Protein AF-A0A8S2ZB70-F1 (afdb_monomer)

Nea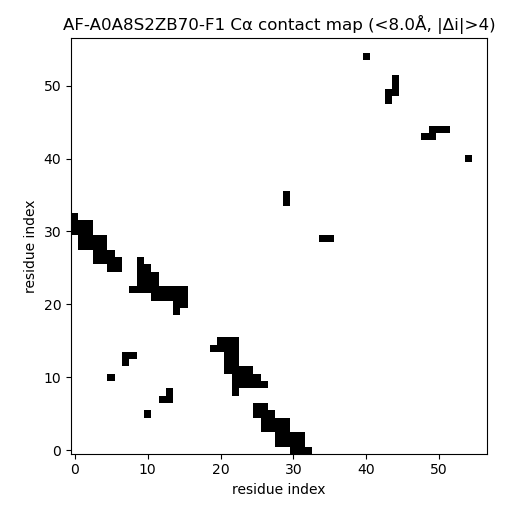rest PDB structures (foldseek):
  3gud-assembly2_B  TM=3.300E-01  e=6.437E+00  Gaunavirus GA1

InterPro domains:
  IPR016119 Bromoperoxidase/chloroperoxidase C-terminal [G3DSA:1.10.606.10] (1-57)
  IPR036938 Phosphatidic acid phosphatase type 2/haloperoxidase superfamily [SSF48317] (21-57)

Organism: NCBI:txid392030

Sequence (57 aa):
MKFQLQSDEYNGITKDSVTNKIRPVRTRYYQSFTQAEDENFLSRIYLGVHWRLDQEA

Structure (mmCIF, N/CA/C/O backbone):
data_AF-A0A8S2ZB70-F1
#
_entry.id   AF-A0A8S2ZB70-F1
#
loop_
_atom_site.group_PDB
_atom_site.id
_atom_site.type_symbol
_atom_site.label_atom_id
_atom_site.label_alt_id
_atom_site.label_comp_id
_atom_site.label_asym_id
_atom_site.label_entity_id
_atom_site.label_seq_id
_atom_site.pdbx_PDB_ins_code
_atom_site.Cartn_x
_atom_site.Cartn_y
_atom_site.Cartn_z
_atom_site.occupancy
_atom_site.B_iso_or_equiv
_atom_site.auth_seq_id
_atom_site.auth_comp_id
_atom_site.auth_asym_id
_atom_site.auth_atom_id
_atom_site.pdbx_PDB_model_num
ATOM 1 N N . MET A 1 1 ? -11.596 12.836 10.089 1.00 80.12 1 MET A N 1
ATOM 2 C CA . MET A 1 1 ? -10.583 13.735 9.493 1.00 80.12 1 MET A CA 1
ATOM 3 C C . MET A 1 1 ? -10.225 13.169 8.135 1.00 80.12 1 MET A C 1
ATOM 5 O O . MET A 1 1 ? -9.880 11.997 8.087 1.00 80.12 1 MET A O 1
ATOM 9 N N . LYS A 1 2 ? -10.342 13.949 7.055 1.00 95.44 2 LYS A N 1
ATOM 10 C CA . LYS A 1 2 ? -10.002 13.479 5.705 1.00 95.44 2 LYS A CA 1
ATOM 11 C C . LYS A 1 2 ? -8.559 13.838 5.386 1.00 95.44 2 LYS A C 1
ATOM 13 O O . LYS A 1 2 ? -8.153 14.963 5.667 1.00 95.44 2 LYS A O 1
ATOM 18 N N . PHE A 1 3 ? -7.808 12.912 4.810 1.00 97.94 3 PHE A N 1
ATOM 19 C CA . PHE A 1 3 ? -6.427 13.157 4.407 1.00 97.94 3 PHE A CA 1
ATOM 20 C C . PHE A 1 3 ? -6.054 12.313 3.193 1.00 97.94 3 PHE A C 1
ATOM 22 O O . PHE A 1 3 ? -6.771 11.385 2.817 1.00 97.94 3 PHE A O 1
ATOM 29 N N . GLN A 1 4 ? -4.928 12.657 2.579 1.00 98.00 4 GLN A N 1
ATOM 30 C CA . GLN A 1 4 ? -4.341 11.891 1.491 1.00 98.00 4 GLN A CA 1
ATOM 31 C C . GLN A 1 4 ? -2.951 11.398 1.886 1.00 98.00 4 GLN A C 1
ATOM 33 O O . GLN A 1 4 ? -2.247 12.068 2.641 1.00 98.00 4 GLN A O 1
ATOM 38 N N . LEU A 1 5 ? -2.562 10.242 1.363 1.00 97.19 5 LEU A N 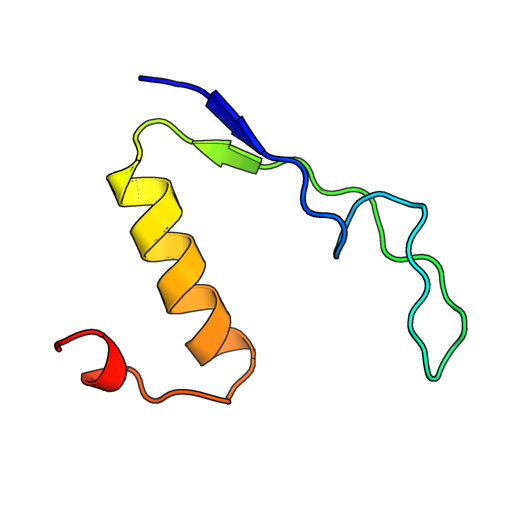1
ATOM 39 C CA . LEU A 1 5 ? -1.252 9.646 1.588 1.00 97.19 5 LEU A CA 1
ATOM 40 C C . LEU A 1 5 ? -0.670 9.181 0.254 1.00 97.19 5 LEU A C 1
ATOM 42 O O . LEU A 1 5 ? -1.338 8.497 -0.526 1.00 97.19 5 LEU A O 1
ATOM 46 N N . GLN A 1 6 ? 0.591 9.535 0.020 1.00 97.88 6 GLN A N 1
ATOM 47 C CA . GLN A 1 6 ? 1.388 9.048 -1.096 1.00 97.88 6 GLN A CA 1
ATOM 48 C C . GLN A 1 6 ? 2.493 8.156 -0.532 1.00 97.88 6 GLN A C 1
ATOM 50 O O . GLN A 1 6 ? 3.345 8.630 0.211 1.00 97.88 6 GLN A O 1
ATOM 55 N N . SER A 1 7 ? 2.456 6.863 -0.8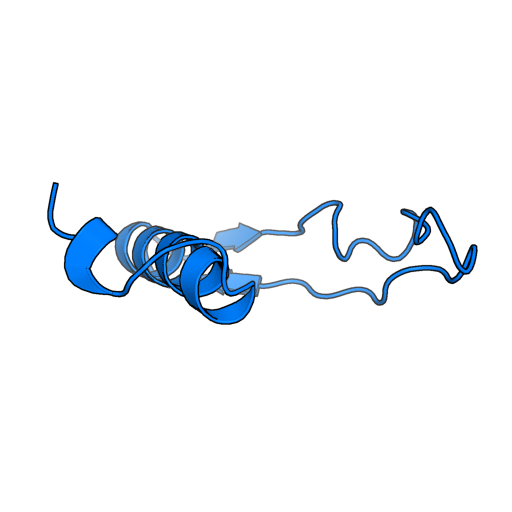54 1.00 97.75 7 SER A N 1
ATOM 56 C CA . SER A 1 7 ? 3.507 5.923 -0.452 1.00 97.75 7 SER A CA 1
ATOM 57 C C . SER A 1 7 ? 4.675 5.986 -1.430 1.00 97.75 7 SER A C 1
ATOM 59 O O . SER A 1 7 ? 4.454 6.096 -2.641 1.00 97.75 7 SER A O 1
ATOM 61 N N . ASP A 1 8 ? 5.896 5.828 -0.921 1.00 97.75 8 ASP A N 1
ATOM 62 C CA . ASP A 1 8 ? 7.092 5.686 -1.752 1.00 97.75 8 ASP A CA 1
ATOM 63 C C . ASP A 1 8 ? 7.114 4.390 -2.564 1.00 97.75 8 ASP A C 1
ATOM 65 O O . ASP A 1 8 ? 7.753 4.328 -3.612 1.00 97.75 8 ASP A O 1
ATOM 69 N N . GLU A 1 9 ? 6.341 3.380 -2.161 1.00 97.00 9 GLU A N 1
ATOM 70 C CA . GLU A 1 9 ? 6.122 2.176 -2.966 1.00 97.00 9 GLU A CA 1
ATOM 71 C C . GLU A 1 9 ? 5.388 2.489 -4.284 1.00 97.00 9 GLU A C 1
ATOM 73 O O . GLU A 1 9 ? 5.487 1.724 -5.237 1.00 97.00 9 GLU A O 1
ATOM 78 N N . TYR A 1 10 ? 4.680 3.619 -4.373 1.00 97.62 10 TYR A N 1
ATOM 79 C CA . TYR A 1 10 ? 3.861 3.998 -5.529 1.00 97.62 10 TYR A CA 1
ATOM 80 C C . TYR A 1 10 ? 3.972 5.490 -5.859 1.00 97.62 10 TYR A C 1
ATOM 82 O O . TYR A 1 10 ? 2.958 6.140 -6.106 1.00 97.62 10 TYR A O 1
ATOM 90 N N . ASN A 1 11 ? 5.178 6.061 -5.829 1.00 97.69 11 ASN A N 1
ATOM 91 C CA . ASN A 1 11 ? 5.412 7.502 -6.010 1.00 97.69 11 ASN A CA 1
ATOM 92 C C . ASN A 1 11 ? 5.859 7.914 -7.429 1.00 97.69 11 ASN A C 1
ATOM 94 O O . ASN A 1 11 ? 6.111 9.092 -7.659 1.00 97.69 11 ASN A O 1
ATOM 98 N N . GLY A 1 12 ? 5.975 6.985 -8.388 1.00 98.00 12 GLY A N 1
ATOM 99 C CA . GLY A 1 12 ? 6.475 7.304 -9.735 1.00 98.00 12 GLY A CA 1
ATOM 100 C C . GLY A 1 12 ? 7.987 7.540 -9.820 1.00 98.00 12 GLY A C 1
ATOM 101 O O . GLY A 1 12 ? 8.476 7.946 -10.871 1.00 98.00 12 GLY A O 1
ATOM 102 N N . ILE A 1 13 ? 8.726 7.296 -8.735 1.00 97.94 13 ILE A N 1
ATOM 103 C CA . ILE A 1 13 ? 10.175 7.517 -8.630 1.00 97.94 13 ILE A CA 1
ATOM 104 C C . ILE A 1 13 ? 10.871 6.201 -8.280 1.00 97.94 13 ILE A C 1
ATOM 106 O O . ILE A 1 13 ? 11.816 5.792 -8.959 1.00 97.94 13 ILE A O 1
ATOM 110 N N . THR A 1 14 ? 10.384 5.518 -7.243 1.00 98.19 14 THR A N 1
ATOM 111 C CA . THR A 1 14 ? 10.928 4.245 -6.774 1.00 98.19 14 THR A CA 1
ATOM 112 C C . THR A 1 14 ? 10.836 3.192 -7.871 1.00 98.19 14 THR A C 1
ATOM 114 O O . THR A 1 14 ? 9.800 3.014 -8.523 1.00 98.19 14 THR A O 1
ATOM 117 N N . LYS A 1 15 ? 11.943 2.479 -8.071 1.00 98.19 15 LYS A N 1
ATOM 118 C CA . LYS A 1 15 ? 12.046 1.395 -9.043 1.00 98.19 15 LYS A CA 1
ATOM 119 C C . LYS A 1 15 ? 11.918 0.058 -8.342 1.00 98.19 15 LYS A C 1
ATOM 121 O O . LYS A 1 15 ? 12.408 -0.127 -7.232 1.00 98.19 15 LYS A O 1
ATOM 126 N N . ASP A 1 16 ? 11.285 -0.879 -9.027 1.00 96.25 16 ASP A N 1
ATOM 127 C CA . ASP A 1 16 ? 11.379 -2.280 -8.670 1.00 96.25 16 ASP A CA 1
ATOM 128 C C . ASP A 1 16 ? 12.839 -2.746 -8.754 1.00 96.25 16 ASP A C 1
ATOM 130 O O . ASP A 1 16 ? 13.519 -2.498 -9.751 1.00 96.25 16 ASP A O 1
ATOM 134 N N . SER A 1 17 ? 13.322 -3.411 -7.708 1.00 95.06 17 SER A N 1
ATOM 135 C CA . SER A 1 17 ? 14.736 -3.776 -7.576 1.00 95.06 17 SER A CA 1
ATOM 136 C C . SER A 1 17 ? 15.174 -4.878 -8.542 1.00 95.06 17 SER A C 1
ATOM 138 O O . SER A 1 17 ? 16.360 -4.981 -8.843 1.00 95.06 17 SER A O 1
ATOM 140 N N . VAL A 1 18 ? 14.238 -5.687 -9.045 1.00 96.94 18 VAL A N 1
ATOM 141 C CA . VAL A 1 18 ? 14.532 -6.816 -9.939 1.00 96.94 18 VAL A CA 1
ATOM 142 C C . VAL A 1 18 ? 14.409 -6.394 -11.400 1.00 96.94 18 VAL A C 1
ATOM 144 O O . VAL A 1 18 ? 15.289 -6.650 -12.217 1.00 96.94 18 VAL A O 1
ATOM 147 N N . THR A 1 19 ? 13.310 -5.728 -11.745 1.00 97.44 19 THR A N 1
ATOM 148 C CA . THR A 1 19 ? 12.966 -5.376 -13.127 1.00 97.44 19 THR A CA 1
ATOM 149 C C . THR A 1 19 ? 13.412 -3.971 -13.528 1.00 97.44 19 THR A C 1
ATOM 151 O O . THR A 1 19 ? 13.314 -3.626 -14.705 1.00 97.44 19 THR A O 1
ATOM 154 N N . ASN A 1 20 ? 13.867 -3.142 -12.579 1.00 96.69 20 ASN A N 1
ATOM 155 C CA . ASN A 1 20 ? 14.170 -1.715 -12.759 1.00 96.69 20 ASN A CA 1
ATOM 156 C C . ASN A 1 20 ? 12.993 -0.863 -13.276 1.00 96.69 20 ASN A C 1
ATOM 158 O O . ASN A 1 20 ? 13.180 0.304 -13.638 1.00 96.69 20 ASN A O 1
ATOM 162 N N . LYS A 1 21 ? 11.769 -1.407 -13.302 1.00 98.19 21 LYS A N 1
ATOM 163 C CA . LYS A 1 21 ? 1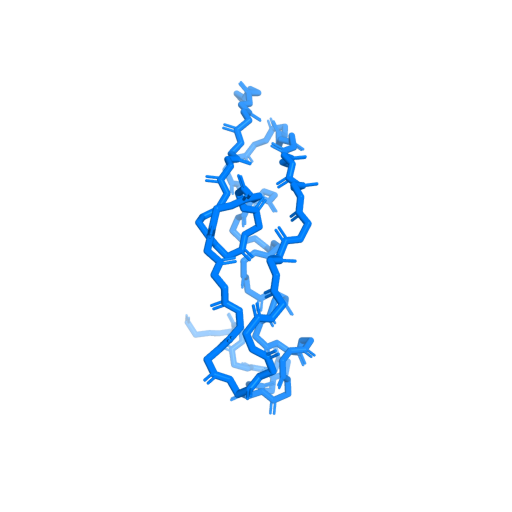0.574 -0.675 -13.726 1.00 98.19 21 LYS A CA 1
ATOM 164 C C . LYS A 1 21 ? 10.169 0.337 -12.659 1.00 98.19 21 LYS A C 1
ATOM 166 O O . LYS A 1 21 ? 10.134 0.017 -11.474 1.00 98.19 21 LYS A O 1
ATOM 171 N N . ILE A 1 22 ? 9.833 1.551 -13.089 1.00 98.06 22 ILE A N 1
ATOM 172 C CA . ILE A 1 22 ? 9.295 2.592 -12.207 1.00 98.06 22 ILE A CA 1
ATOM 173 C C . ILE A 1 22 ? 7.908 2.160 -11.728 1.00 98.06 22 ILE A C 1
ATOM 175 O O . ILE A 1 22 ? 7.062 1.766 -12.536 1.00 98.06 22 ILE A O 1
ATOM 179 N N . ARG A 1 23 ? 7.668 2.235 -10.417 1.00 97.94 23 ARG A N 1
ATOM 180 C CA . ARG A 1 23 ? 6.367 1.900 -9.835 1.00 97.94 23 ARG A CA 1
ATOM 181 C C . ARG A 1 23 ? 5.364 3.028 -10.098 1.00 97.94 23 ARG A C 1
ATOM 183 O O . ARG A 1 23 ? 5.723 4.198 -9.970 1.00 97.94 23 ARG A O 1
ATOM 190 N N . PRO A 1 24 ? 4.114 2.714 -10.479 1.00 97.88 24 PRO A N 1
ATOM 191 C CA . PRO A 1 24 ? 3.144 3.727 -10.884 1.00 97.88 24 PRO A CA 1
ATOM 192 C C . PRO A 1 24 ? 2.741 4.630 -9.715 1.00 97.88 24 PRO A C 1
ATOM 194 O O . PRO A 1 24 ? 2.719 4.186 -8.568 1.00 97.88 24 PRO A O 1
ATOM 197 N N . VAL A 1 25 ? 2.352 5.871 -10.021 1.00 98.25 25 VAL A N 1
ATOM 198 C CA . VAL A 1 25 ? 1.839 6.820 -9.022 1.00 98.25 25 VAL A CA 1
ATOM 199 C C . VAL A 1 25 ? 0.463 6.375 -8.523 1.00 98.25 25 VAL A C 1
ATOM 201 O O . VAL A 1 25 ? -0.451 6.175 -9.325 1.00 98.25 25 VAL A O 1
ATOM 204 N N . ARG A 1 26 ? 0.298 6.235 -7.203 1.00 97.31 26 ARG A N 1
ATOM 205 C CA . ARG A 1 26 ? -0.997 5.970 -6.553 1.00 97.31 26 ARG A CA 1
ATOM 206 C C . ARG A 1 26 ? -1.147 6.769 -5.260 1.00 97.31 26 ARG A C 1
ATOM 208 O O . ARG A 1 26 ? -0.600 6.385 -4.228 1.00 97.31 26 ARG A O 1
ATOM 215 N N . THR A 1 27 ? -1.946 7.832 -5.304 1.00 97.88 27 THR A N 1
ATOM 216 C CA . THR A 1 27 ? -2.347 8.595 -4.113 1.00 97.88 27 THR A CA 1
ATOM 217 C C . THR A 1 27 ? -3.623 8.002 -3.520 1.00 97.88 27 THR A C 1
ATOM 219 O O . THR A 1 27 ? -4.593 7.758 -4.240 1.00 97.88 27 THR A O 1
ATOM 222 N N . ARG A 1 28 ? -3.636 7.763 -2.205 1.00 97.69 28 ARG A N 1
ATOM 223 C CA . ARG A 1 28 ? -4.817 7.273 -1.479 1.00 97.69 28 ARG A CA 1
ATOM 224 C C . ARG A 1 28 ? -5.477 8.401 -0.712 1.00 97.69 28 AR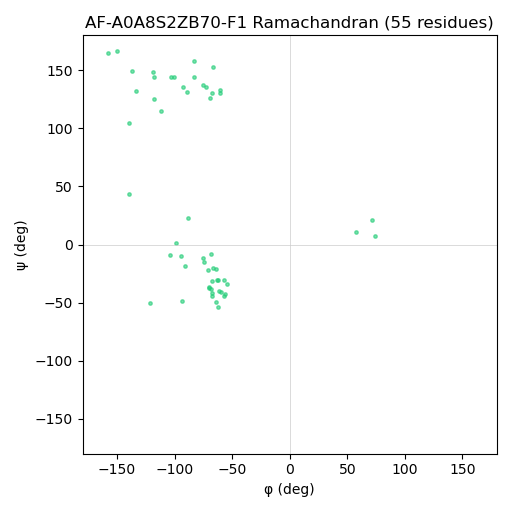G A C 1
ATOM 226 O O . ARG A 1 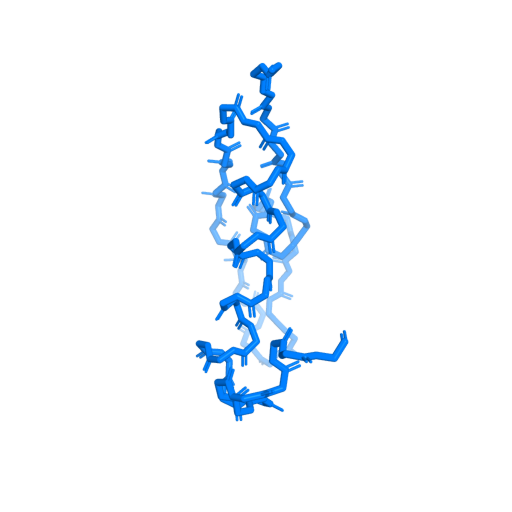28 ? -4.792 9.261 -0.169 1.00 97.69 28 ARG A O 1
ATOM 233 N N . TYR A 1 29 ? -6.802 8.357 -0.646 1.00 98.12 29 TYR A N 1
ATOM 234 C CA . TYR A 1 29 ? -7.626 9.300 0.099 1.00 98.12 29 TYR A CA 1
ATOM 235 C C . TYR A 1 29 ? -8.390 8.539 1.174 1.00 98.12 29 TYR A C 1
ATOM 237 O O . TYR A 1 29 ? -9.113 7.593 0.864 1.00 98.12 29 TYR A O 1
ATOM 245 N N . TYR A 1 30 ? -8.253 8.978 2.419 1.00 98.19 30 TYR A N 1
ATOM 246 C CA . TYR A 1 30 ? -8.864 8.349 3.581 1.00 98.19 30 TYR A CA 1
ATOM 247 C C . TYR A 1 30 ? -9.834 9.306 4.267 1.00 98.19 30 TYR A C 1
ATOM 249 O O . TYR A 1 30 ? -9.608 10.517 4.335 1.00 98.19 30 TYR A O 1
ATOM 257 N N . GLN A 1 31 ? -10.930 8.757 4.785 1.00 98.06 31 GLN A N 1
ATOM 258 C CA . GLN A 1 31 ? -11.958 9.497 5.525 1.00 98.06 31 GLN A CA 1
ATOM 259 C C . GLN A 1 31 ? -11.687 9.528 7.041 1.00 98.06 31 GLN A C 1
ATOM 261 O O . GLN A 1 31 ? -12.240 10.372 7.759 1.00 98.06 31 GLN A O 1
ATOM 266 N N . SER A 1 32 ? -10.847 8.614 7.528 1.00 97.31 32 SER A N 1
ATOM 267 C CA . SER A 1 32 ? -10.478 8.443 8.934 1.00 97.31 32 SER A CA 1
ATOM 268 C C . SER A 1 32 ? -9.140 7.712 9.059 1.00 97.31 32 SER A C 1
ATOM 270 O O . SER A 1 32 ? -8.667 7.098 8.103 1.00 97.31 32 SER A O 1
ATOM 272 N N . PHE A 1 33 ? -8.540 7.760 10.250 1.00 96.81 33 PHE A N 1
ATOM 273 C CA . PHE A 1 33 ? -7.350 6.961 10.547 1.00 96.81 33 PHE A CA 1
ATOM 274 C C . PHE A 1 33 ? -7.654 5.462 10.600 1.00 96.81 33 PHE A C 1
ATOM 276 O O . PHE A 1 33 ? -6.888 4.696 10.036 1.00 96.81 33 PHE A O 1
ATOM 283 N N . THR A 1 34 ? -8.806 5.060 11.147 1.00 96.31 34 THR A N 1
ATOM 284 C CA . THR A 1 34 ? -9.250 3.655 11.165 1.00 96.31 34 THR A CA 1
ATOM 285 C C . THR A 1 34 ? -9.312 3.052 9.760 1.00 96.31 34 THR A C 1
ATOM 287 O O . THR A 1 34 ? -8.799 1.967 9.542 1.00 96.31 34 THR A O 1
ATOM 290 N N . GLN A 1 35 ? -9.832 3.784 8.763 1.00 97.19 35 GLN A N 1
ATOM 291 C CA . GLN A 1 35 ? -9.847 3.289 7.379 1.00 97.19 35 GLN A CA 1
ATOM 292 C C . GLN A 1 35 ? -8.427 3.050 6.835 1.00 97.19 35 GLN A C 1
ATOM 294 O O . GLN A 1 35 ? -8.197 2.091 6.101 1.00 97.19 35 GLN A O 1
ATOM 299 N N . ALA A 1 36 ? -7.485 3.941 7.156 1.00 97.06 36 ALA A N 1
ATOM 300 C CA . ALA A 1 36 ? -6.100 3.810 6.715 1.00 97.06 36 ALA A CA 1
ATOM 301 C C . ALA A 1 36 ? -5.377 2.653 7.421 1.00 97.06 36 ALA A C 1
ATOM 303 O O . ALA A 1 36 ? -4.585 1.956 6.792 1.00 97.06 36 ALA A O 1
ATOM 304 N N . GLU A 1 37 ? -5.667 2.440 8.703 1.00 95.88 37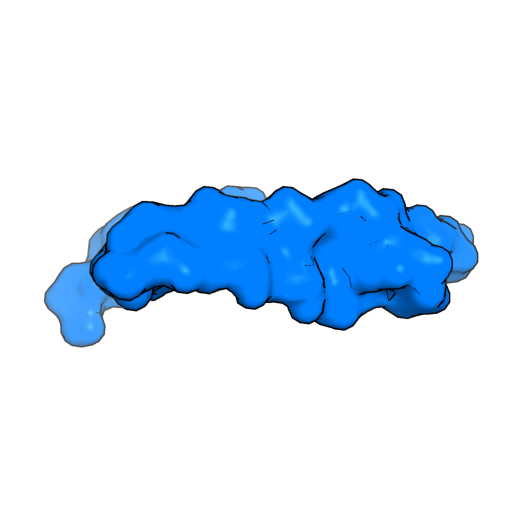 GLU A N 1
ATOM 305 C CA . GLU A 1 37 ? -5.164 1.322 9.501 1.00 95.88 37 GLU A CA 1
ATOM 306 C C . GLU A 1 37 ? -5.674 -0.025 8.972 1.00 95.88 37 GLU A C 1
ATOM 308 O O . GLU A 1 37 ? -4.860 -0.905 8.684 1.00 95.88 37 GLU A O 1
ATOM 313 N N . ASP A 1 38 ? -6.983 -0.148 8.732 1.00 95.62 38 ASP A N 1
ATOM 314 C CA . ASP A 1 38 ? -7.604 -1.350 8.161 1.00 95.62 38 ASP A CA 1
ATOM 315 C C . ASP A 1 38 ? -6.989 -1.706 6.800 1.00 95.62 38 ASP A C 1
ATOM 317 O O . ASP A 1 38 ? -6.660 -2.862 6.522 1.00 95.62 38 ASP A O 1
ATOM 321 N N . GLU A 1 39 ? -6.792 -0.711 5.930 1.00 96.38 39 GLU A N 1
ATOM 322 C CA . GLU A 1 39 ? -6.170 -0.932 4.626 1.00 96.38 39 GLU A CA 1
ATOM 323 C C . GLU A 1 39 ? -4.692 -1.331 4.744 1.00 96.38 39 GLU A C 1
ATOM 325 O O . GLU A 1 39 ? -4.234 -2.235 4.036 1.00 96.38 39 GLU A O 1
ATOM 330 N N . ASN A 1 40 ? -3.944 -0.684 5.643 1.00 95.81 40 ASN A N 1
ATOM 331 C CA . ASN A 1 40 ? -2.553 -1.031 5.914 1.00 95.81 40 ASN A CA 1
ATOM 332 C C . ASN A 1 40 ? -2.431 -2.480 6.404 1.00 95.81 40 ASN A C 1
ATOM 334 O O . ASN A 1 40 ? -1.551 -3.206 5.937 1.00 95.81 40 ASN A O 1
ATOM 338 N N . PHE A 1 41 ? -3.342 -2.931 7.266 1.00 95.00 41 PHE A N 1
ATOM 339 C CA . PHE A 1 41 ? -3.406 -4.326 7.682 1.00 95.00 41 PHE A CA 1
ATOM 340 C C . PHE A 1 41 ? -3.692 -5.263 6.495 1.00 95.00 41 PHE A C 1
ATOM 342 O O . PHE A 1 41 ? -2.907 -6.173 6.212 1.00 95.00 41 PHE A O 1
ATOM 349 N N . LEU A 1 42 ? -4.767 -5.006 5.739 1.00 96.06 42 LEU A N 1
ATOM 350 C CA . LEU A 1 42 ? -5.151 -5.838 4.593 1.00 96.06 42 LEU A CA 1
ATOM 351 C C . LEU A 1 42 ? -4.031 -5.947 3.550 1.00 96.06 42 LEU A C 1
ATOM 353 O O . LEU A 1 42 ? -3.905 -6.982 2.893 1.00 96.06 42 LEU A O 1
ATOM 357 N N . SER A 1 43 ? -3.182 -4.920 3.414 1.00 96.44 43 SER A N 1
ATOM 358 C CA . SER A 1 43 ? -2.027 -4.945 2.508 1.00 96.44 43 SER A CA 1
ATOM 359 C C . SER A 1 43 ? -1.102 -6.143 2.756 1.00 96.44 43 SER A C 1
ATOM 361 O O . SER A 1 43 ? -0.572 -6.717 1.807 1.00 96.44 43 SER A O 1
ATOM 363 N N . ARG A 1 44 ? -0.957 -6.583 4.012 1.00 96.31 44 ARG A N 1
ATOM 364 C CA . ARG A 1 44 ? -0.126 -7.732 4.387 1.00 96.31 44 ARG A CA 1
ATOM 365 C C . ARG A 1 44 ? -0.712 -9.063 3.927 1.00 96.31 44 ARG A C 1
ATOM 367 O O . ARG A 1 44 ? 0.034 -9.937 3.485 1.00 96.31 44 ARG A O 1
ATOM 374 N N . ILE A 1 45 ? -2.037 -9.182 3.965 1.00 96.19 45 ILE A N 1
ATO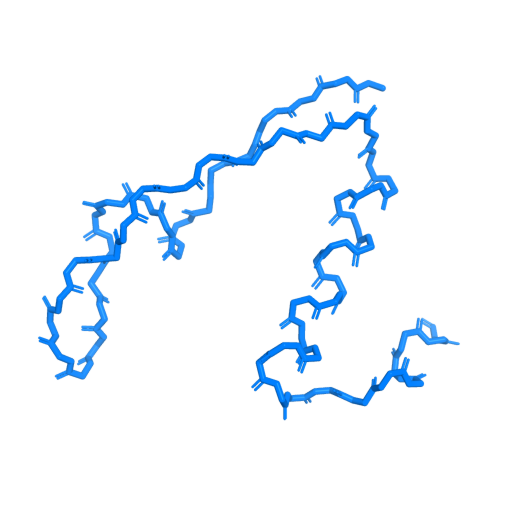M 375 C CA . ILE A 1 45 ? -2.757 -10.334 3.417 1.00 96.19 45 ILE A CA 1
ATOM 376 C C . ILE A 1 45 ? -2.623 -10.354 1.893 1.00 96.19 45 ILE A C 1
ATOM 378 O O . ILE A 1 45 ? -2.329 -11.399 1.322 1.00 96.19 45 ILE A O 1
ATOM 382 N N . TYR A 1 46 ? -2.776 -9.206 1.221 1.00 96.19 46 TYR A N 1
ATOM 383 C CA . TYR A 1 46 ? -2.608 -9.121 -0.238 1.00 96.19 46 TYR A CA 1
ATOM 384 C C . TYR A 1 46 ? -1.186 -9.452 -0.700 1.00 96.19 46 TYR A C 1
ATOM 386 O O . TYR A 1 46 ? -1.007 -9.987 -1.791 1.00 96.19 46 TYR A O 1
ATOM 394 N N . LEU A 1 47 ? -0.181 -9.159 0.127 1.00 96.75 47 LEU A N 1
ATOM 395 C CA . LEU A 1 47 ? 1.203 -9.573 -0.102 1.00 96.75 47 LEU A CA 1
ATOM 396 C C . LEU A 1 47 ? 1.447 -11.062 0.200 1.00 96.75 47 LEU A C 1
ATOM 398 O O . LEU A 1 47 ? 2.505 -11.576 -0.149 1.00 96.75 47 LEU A O 1
ATOM 402 N N . GLY A 1 48 ? 0.499 -11.752 0.841 1.00 96.69 48 GLY A N 1
ATOM 403 C CA . GLY A 1 48 ? 0.618 -13.164 1.207 1.00 96.69 48 GLY A CA 1
ATOM 404 C C . GLY A 1 48 ? 1.607 -13.436 2.342 1.00 96.69 48 GLY A C 1
ATOM 405 O O . GLY A 1 48 ? 2.095 -14.555 2.457 1.00 96.69 48 GLY A O 1
ATOM 406 N N . VAL A 1 49 ? 1.930 -12.426 3.160 1.00 97.00 49 VAL A N 1
ATOM 407 C CA . VAL A 1 49 ? 2.934 -12.530 4.240 1.00 97.00 49 VAL A CA 1
ATOM 408 C C . VAL A 1 49 ? 2.326 -12.632 5.641 1.00 97.00 49 VAL A C 1
ATOM 410 O O . VAL A 1 49 ? 3.053 -12.891 6.593 1.00 97.00 49 VAL A O 1
ATOM 413 N N . HIS A 1 50 ? 1.013 -12.433 5.767 1.00 95.94 50 HIS A N 1
ATOM 414 C CA . HIS A 1 50 ? 0.261 -12.555 7.016 1.00 95.94 50 HIS A CA 1
ATOM 415 C C . HIS A 1 50 ? -1.057 -13.296 6.788 1.00 95.94 50 HIS A C 1
ATOM 417 O O . HIS A 1 50 ? -1.670 -13.188 5.719 1.00 95.94 50 HIS A O 1
ATOM 423 N N . TRP A 1 51 ? -1.514 -14.012 7.814 1.00 93.69 51 TRP A N 1
ATOM 424 C CA . TRP A 1 51 ? -2.843 -14.615 7.845 1.00 93.69 51 TRP A CA 1
ATOM 425 C C . TRP A 1 51 ? -3.884 -13.591 8.288 1.00 93.69 51 TRP A C 1
ATOM 427 O O . TRP A 1 51 ? -3.580 -12.622 8.976 1.00 93.69 51 TRP A O 1
ATOM 437 N N . ARG A 1 52 ? -5.156 -13.821 7.944 1.00 91.88 52 ARG A N 1
ATOM 438 C CA . ARG A 1 52 ? -6.235 -12.896 8.329 1.00 91.88 52 ARG A CA 1
ATOM 439 C C . ARG A 1 52 ? -6.424 -12.775 9.843 1.00 91.88 52 ARG A C 1
ATOM 441 O O . ARG A 1 52 ? -6.803 -11.714 10.312 1.00 91.88 52 ARG A O 1
ATOM 448 N N . LEU A 1 53 ? -6.125 -13.840 10.580 1.00 90.31 53 LEU A N 1
ATOM 449 C CA . LEU A 1 53 ? -6.172 -13.860 12.043 1.00 90.31 53 LEU A CA 1
ATOM 450 C C . LEU A 1 53 ? -5.007 -13.108 12.706 1.00 90.31 53 LEU A C 1
ATOM 452 O O . LEU A 1 53 ? -5.119 -12.757 13.873 1.00 90.31 53 LEU A O 1
ATOM 456 N N . ASP A 1 54 ? -3.937 -12.782 11.970 1.00 86.12 54 ASP A N 1
ATOM 457 C CA . ASP A 1 54 ? -2.853 -11.936 12.491 1.00 86.12 54 ASP A CA 1
ATOM 458 C C . ASP A 1 54 ? -3.320 -10.482 12.719 1.00 86.12 54 ASP A C 1
ATOM 460 O O . ASP A 1 54 ? -2.578 -9.685 13.284 1.00 86.12 54 ASP A O 1
ATOM 464 N N . GLN A 1 55 ? -4.538 -10.122 12.279 1.00 75.19 55 GLN A N 1
ATOM 465 C CA . GLN A 1 55 ? -5.172 -8.834 12.592 1.00 75.19 55 GLN A CA 1
ATOM 466 C C . GLN A 1 55 ? -5.530 -8.700 14.069 1.00 75.19 55 GLN A C 1
ATOM 468 O O . GLN A 1 55 ? -5.615 -7.587 14.575 1.00 75.19 55 GLN A O 1
ATOM 473 N N . GLU A 1 56 ? -5.852 -9.819 14.720 1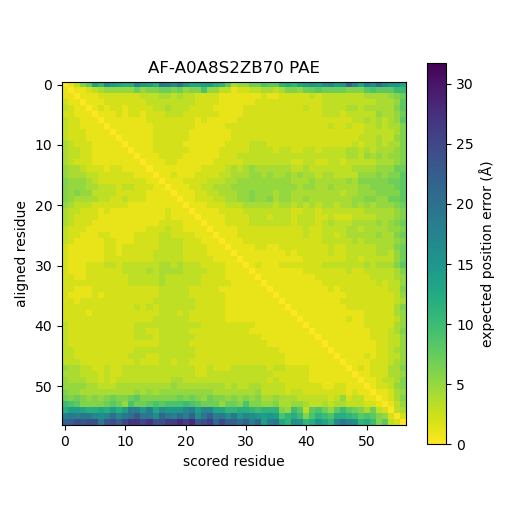.00 64.75 56 GLU A N 1
ATOM 474 C CA . GLU A 1 56 ? -6.610 -9.829 15.975 1.00 64.75 56 GLU A CA 1
ATOM 475 C C . GLU A 1 56 ? -5.731 -9.726 17.236 1.00 64.75 56 GLU A C 1
ATOM 477 O O . GLU A 1 56 ? -6.176 -10.116 18.315 1.00 64.75 56 GLU A O 1
ATOM 482 N N . ALA A 1 57 ? -4.506 -9.198 17.133 1.00 55.59 57 ALA A N 1
ATOM 483 C CA . ALA A 1 57 ? -3.585 -9.040 18.265 1.00 55.59 57 ALA A CA 1
ATOM 484 C C . ALA A 1 57 ? -3.356 -7.573 18.651 1.00 55.59 57 ALA A C 1
ATOM 486 O O . ALA A 1 57 ? -2.946 -6.785 17.769 1.00 55.59 57 ALA A O 1
#

pLDDT: mean 94.65, std 7.77, range [55.59, 98.25]

Foldseek 3Di:
DKDKDWDPQACQDDADPPPRHGHHTDMDIDPDPVVVVVVVVVVCVVVVNDDPCVVVD

Solvent-accessible surface area (backbone atoms only — not comparable to full-atom values): 3519 Å² total; per-residue (Å²): 102,73,51,72,52,74,45,67,82,22,58,55,68,44,52,42,90,85,79,65,45,65,26,62,71,51,78,45,78,35,68,33,68,67,60,50,51,54,50,58,55,51,48,37,45,77,70,68,79,44,58,82,73,71,68,81,116

Radius of gyration: 13.63 Å; Cα contacts (8 Å, |Δi|>4): 61; chains: 1; bounding box: 27×28×32 Å

Mean predicted aligned error: 3.34 Å

Secondary structure (DSSP, 8-state):
--EEEE-GGGSSSPBPTTT-PBPPP-EEEESSHHHHHHHHHHHHHHTTSS-GGGG--